Protein AF-A0A349BCU5-F1 (afdb_monomer)

Nearest PDB structures (foldseek):
  5zi9-assembly1_B  TM=9.485E-01  e=2.040E-07  Streptomyces coelicolor A3(2)
  5wq3-assembly1_C-3  TM=9.339E-01  e=3.709E-07  Corynebacterium glutamicum
  1wek-assembly1_F  TM=9.467E-01  e=5.649E-06  Thermus thermophilus
  1wek-assembly1_C  TM=9.354E-01  e=8.415E-06  Thermus thermophilus
  1wek-assembly1_E  TM=9.436E-01  e=8.993E-06  Thermus thermophilus

Radius of gyration: 13.67 Å; Cα contacts (8 Å, |Δi|>4): 87; chains: 1; bounding box: 26×41×30 Å

Foldseek 3Di:
DPPDPVVVLVCVQVVDQAEEQEQDDPVSVVSVVVQLVCVVVVVGDQHEYEDAYAVVDCRVVVVVVCCVPPCPVVVVDDPCSVVSYHYDNDD

Secondary structure (DSSP, 8-state):
---SHHHHHHHHHHH-S-EEEPS--HHHHHHHHHHHHHHHTT-S----EEEEPPTT--HHHHHHHHIIIIIITTTSS-GGGGGG-EEES--

Mean predicted aligned error: 3.05 Å

pLDDT: mean 94.65, std 5.15, range [64.88, 98.5]

Solvent-accessible surface area (backbone atoms only — not comparable to full-atom values): 5479 Å² total; per-residue (Å²): 131,83,89,46,72,67,60,52,55,51,49,58,60,71,78,45,76,55,47,77,45,61,84,69,57,70,68,50,50,53,57,50,54,52,52,52,52,29,49,76,68,65,74,45,80,87,51,60,32,33,43,40,41,56,78,92,55,56,63,61,64,53,48,52,48,48,45,49,65,54,32,34,71,64,66,75,41,60,77,71,60,64,72,62,49,44,79,42,56,77,135

Structure (mmCIF, N/CA/C/O backbone):
data_AF-A0A349BCU5-F1
#
_entry.id   AF-A0A349BCU5-F1
#
loop_
_atom_site.group_PDB
_atom_site.id
_atom_site.type_symbol
_atom_site.label_atom_id
_atom_site.label_alt_id
_atom_site.label_comp_id
_atom_site.label_asym_id
_atom_site.label_entity_id
_atom_site.label_seq_id
_atom_site.pdbx_PDB_ins_code
_atom_site.Cartn_x
_atom_site.Cartn_y
_atom_site.Cartn_z
_atom_site.occupancy
_atom_site.B_iso_or_equiv
_atom_site.auth_seq_id
_atom_site.auth_comp_id
_atom_site.auth_asym_id
_atom_site.auth_atom_id
_atom_site.pdbx_PDB_model_num
ATOM 1 N N . ALA A 1 1 ? 5.867 27.135 0.623 1.00 64.88 1 ALA A N 1
ATOM 2 C CA . ALA A 1 1 ? 6.387 25.799 0.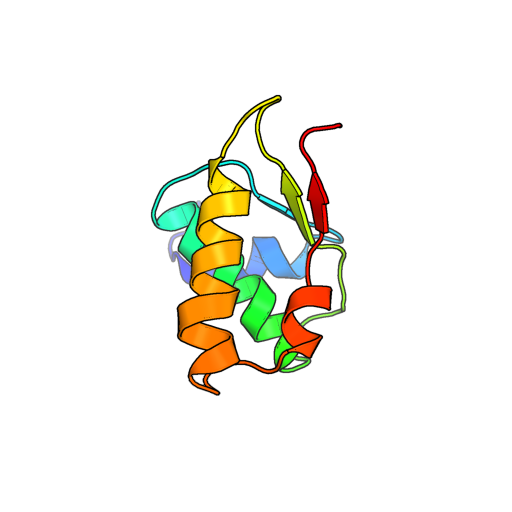988 1.00 64.88 1 ALA A CA 1
ATOM 3 C C . ALA A 1 1 ? 5.484 25.183 2.052 1.00 64.88 1 ALA A C 1
ATOM 5 O O . ALA A 1 1 ? 5.044 25.910 2.938 1.00 64.88 1 ALA A O 1
ATOM 6 N N . MET A 1 2 ? 5.175 23.886 1.962 1.00 73.62 2 MET A N 1
ATOM 7 C CA . MET A 1 2 ? 4.393 23.192 2.993 1.00 73.62 2 MET A CA 1
ATOM 8 C C . MET A 1 2 ? 5.280 22.987 4.222 1.00 73.62 2 MET A C 1
ATOM 10 O O . MET A 1 2 ? 6.279 22.281 4.152 1.00 73.62 2 MET A O 1
ATOM 14 N N . LYS A 1 3 ? 4.951 23.662 5.325 1.00 82.12 3 LYS A N 1
ATOM 15 C CA . LYS A 1 3 ? 5.787 23.695 6.536 1.00 82.12 3 LYS A CA 1
ATOM 16 C C . LYS A 1 3 ? 5.649 22.435 7.397 1.00 82.12 3 LYS A C 1
ATOM 18 O O . LYS A 1 3 ? 6.547 22.132 8.173 1.00 82.12 3 LYS A O 1
ATOM 23 N N . TYR A 1 4 ? 4.541 21.710 7.256 1.00 88.50 4 TYR A N 1
ATOM 24 C CA . TYR A 1 4 ? 4.235 20.538 8.066 1.00 88.50 4 TYR A CA 1
ATOM 25 C C . TYR A 1 4 ? 4.027 19.302 7.197 1.00 88.50 4 TYR A C 1
ATOM 27 O O . TYR A 1 4 ? 3.331 19.349 6.181 1.00 88.50 4 TYR A O 1
ATOM 35 N N . PHE A 1 5 ? 4.610 18.186 7.635 1.00 86.81 5 PHE A N 1
ATOM 36 C CA . PHE A 1 5 ? 4.578 16.909 6.925 1.00 86.81 5 PHE A CA 1
ATOM 37 C C . PHE A 1 5 ? 3.147 16.407 6.674 1.00 86.81 5 PHE A C 1
ATOM 39 O O . PHE A 1 5 ? 2.814 16.034 5.552 1.00 86.81 5 PHE A O 1
ATOM 46 N N . PHE A 1 6 ? 2.262 16.510 7.672 1.00 89.75 6 PHE A N 1
ATOM 47 C CA . PHE A 1 6 ? 0.867 16.075 7.541 1.00 89.75 6 PHE A CA 1
ATOM 48 C C . PHE A 1 6 ? 0.093 16.854 6.470 1.00 89.75 6 PHE A C 1
ATOM 50 O O . PHE A 1 6 ? -0.785 16.303 5.816 1.00 89.75 6 PHE A O 1
ATOM 57 N N . THR A 1 7 ? 0.413 18.137 6.253 1.00 90.94 7 THR A N 1
ATOM 58 C CA . THR A 1 7 ? -0.280 18.931 5.232 1.00 90.94 7 THR A CA 1
ATOM 59 C C . THR A 1 7 ? 0.058 18.403 3.841 1.00 90.94 7 THR A C 1
ATOM 61 O O . THR A 1 7 ? -0.819 18.362 2.983 1.00 90.94 7 THR A O 1
ATOM 64 N N . ARG A 1 8 ? 1.305 17.957 3.620 1.00 91.06 8 ARG A N 1
ATOM 65 C CA . ARG A 1 8 ? 1.728 17.332 2.357 1.00 91.06 8 ARG A CA 1
ATOM 66 C C . ARG A 1 8 ? 0.961 16.039 2.092 1.00 91.06 8 ARG A C 1
ATOM 68 O O . ARG A 1 8 ? 0.427 15.882 1.000 1.00 91.06 8 ARG A O 1
ATOM 75 N N . LYS A 1 9 ? 0.862 15.170 3.099 1.00 91.38 9 LYS A N 1
ATOM 76 C CA . LYS A 1 9 ? 0.108 13.910 3.023 1.00 91.38 9 LYS A CA 1
ATOM 77 C C . LYS A 1 9 ? -1.370 14.142 2.718 1.00 91.38 9 LYS A C 1
ATOM 79 O O . LYS A 1 9 ? -1.910 13.557 1.785 1.00 91.38 9 LYS A O 1
ATOM 84 N N . LEU A 1 10 ? -1.989 15.099 3.414 1.00 90.69 10 LEU A N 1
ATOM 85 C CA . LEU A 1 10 ? -3.382 15.469 3.170 1.00 90.69 10 LEU A CA 1
ATOM 86 C C . LEU A 1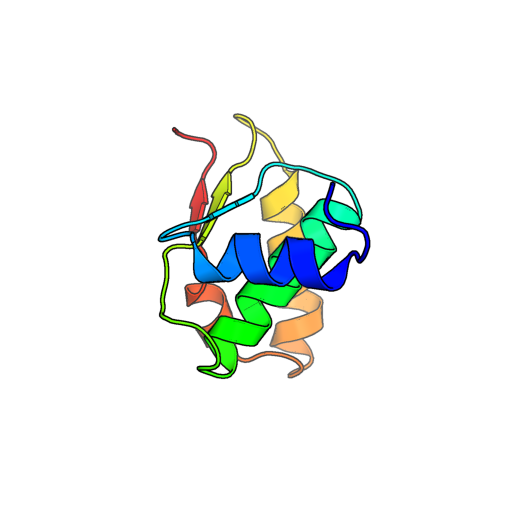 10 ? -3.618 15.895 1.716 1.00 90.69 10 LEU A C 1
ATOM 88 O O . LEU A 1 10 ? -4.588 15.456 1.107 1.00 90.69 10 LEU A O 1
ATOM 92 N N . MET A 1 11 ? -2.744 16.737 1.154 1.00 90.75 11 MET A N 1
ATOM 93 C CA . MET A 1 11 ? -2.890 17.184 -0.235 1.00 90.75 11 MET A CA 1
ATOM 94 C C . MET A 1 11 ? -2.672 16.047 -1.236 1.00 90.75 11 MET A C 1
ATOM 96 O O . MET A 1 11 ? -3.420 15.968 -2.206 1.00 90.75 11 MET A O 1
ATOM 100 N N . LEU A 1 12 ? -1.710 15.149 -0.985 1.00 89.19 12 LEU A N 1
ATOM 101 C CA . LEU A 1 12 ? -1.484 13.965 -1.819 1.00 89.19 12 LEU A CA 1
ATOM 102 C C . LEU A 1 12 ? -2.758 13.121 -1.929 1.00 89.19 12 LEU A C 1
ATOM 104 O O . LEU A 1 12 ? -3.159 12.767 -3.033 1.00 89.19 12 LEU A O 1
ATOM 108 N N . VAL A 1 13 ? -3.419 12.841 -0.803 1.00 91.06 13 VAL A N 1
ATOM 109 C CA . VAL A 1 13 ? -4.643 12.029 -0.796 1.00 91.06 13 VAL A CA 1
ATOM 110 C C . VAL A 1 13 ? -5.824 12.789 -1.396 1.00 91.06 13 VAL A C 1
ATOM 112 O O . VAL A 1 13 ? -6.557 12.249 -2.219 1.00 91.06 13 VAL A O 1
ATOM 115 N N . LYS A 1 14 ? -6.021 14.046 -0.986 1.00 88.62 14 LYS A N 1
ATOM 116 C CA . LYS A 1 14 ? -7.202 14.837 -1.351 1.00 88.62 14 LYS A CA 1
ATOM 117 C C . LYS A 1 14 ? -7.271 15.149 -2.847 1.00 88.62 14 LYS A C 1
ATOM 119 O O . LYS A 1 14 ? -8.361 15.128 -3.419 1.00 88.62 14 LYS A O 1
ATOM 124 N N . GLU A 1 15 ? -6.135 15.466 -3.458 1.00 91.56 15 GLU A N 1
ATOM 125 C CA . GLU A 1 15 ? -6.085 15.943 -4.844 1.00 91.56 15 GLU A CA 1
ATOM 126 C C . GLU A 1 15 ? -5.868 14.812 -5.866 1.00 91.56 15 GLU A C 1
ATOM 128 O O . GLU A 1 15 ? -5.940 15.051 -7.070 1.00 91.56 15 GLU A O 1
ATOM 133 N N . SER A 1 16 ? -5.645 13.574 -5.414 1.00 93.44 16 SER A N 1
ATOM 134 C CA . SER A 1 16 ? -5.384 12.429 -6.295 1.00 93.44 16 SER A CA 1
ATOM 135 C C . SER A 1 16 ? -6.636 11.590 -6.557 1.00 93.44 16 SER A C 1
ATOM 137 O O . SER A 1 16 ? -7.541 11.488 -5.728 1.00 93.44 16 SER A O 1
ATOM 139 N N . LYS A 1 17 ? -6.685 10.966 -7.739 1.00 94.19 17 LYS A N 1
ATOM 140 C CA . LYS A 1 17 ? -7.739 10.015 -8.150 1.00 94.19 17 LYS A CA 1
ATOM 141 C C . LYS A 1 17 ? -7.234 8.586 -8.324 1.00 94.19 17 LYS A C 1
ATOM 143 O O . LYS A 1 17 ? -8.017 7.713 -8.665 1.00 94.19 17 LYS A O 1
ATOM 148 N N . GLY A 1 18 ? -5.948 8.365 -8.096 1.00 95.81 18 GLY A N 1
ATOM 149 C CA . GLY A 1 18 ? -5.265 7.086 -8.193 1.00 95.81 18 GLY A CA 1
ATOM 150 C C . GLY A 1 18 ? -3.831 7.254 -7.714 1.00 95.81 18 GLY A C 1
ATOM 151 O O . GLY A 1 18 ? -3.316 8.376 -7.687 1.00 95.81 18 GLY A O 1
ATOM 152 N N . PHE A 1 19 ? -3.208 6.153 -7.316 1.00 97.31 19 PHE A N 1
ATOM 153 C CA . PHE A 1 19 ? -1.875 6.151 -6.725 1.00 97.31 19 PHE A CA 1
ATOM 154 C C . PHE A 1 19 ? -1.021 5.072 -7.371 1.00 97.31 19 PHE A C 1
ATOM 156 O O . PHE A 1 19 ? -1.492 3.961 -7.599 1.00 97.31 19 PHE A O 1
ATOM 163 N N . VAL A 1 20 ? 0.241 5.402 -7.632 1.00 98.00 20 VAL A N 1
ATOM 164 C CA . VAL A 1 20 ? 1.255 4.446 -8.075 1.00 9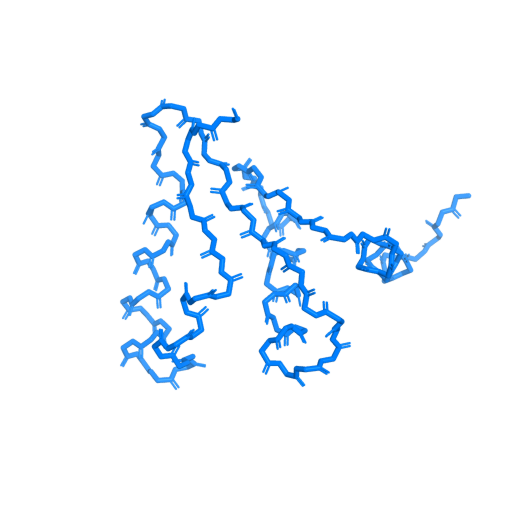8.00 20 VAL A CA 1
ATOM 165 C C . VAL A 1 20 ? 2.423 4.525 -7.101 1.00 98.00 20 VAL A C 1
ATOM 167 O O . VAL A 1 20 ? 3.036 5.583 -6.958 1.00 98.00 20 VAL A O 1
ATOM 170 N N . ALA A 1 21 ? 2.716 3.422 -6.419 1.00 97.94 21 ALA A N 1
ATOM 171 C CA . ALA A 1 21 ? 3.857 3.292 -5.528 1.00 97.94 21 ALA A CA 1
ATOM 172 C C . ALA A 1 21 ? 4.955 2.478 -6.224 1.00 97.94 21 ALA A C 1
ATOM 174 O O . ALA A 1 21 ? 4.766 1.313 -6.566 1.00 97.94 21 ALA A O 1
ATOM 175 N N . LEU A 1 22 ? 6.109 3.111 -6.423 1.00 98.06 22 LEU A N 1
ATOM 176 C CA . LEU A 1 22 ? 7.332 2.480 -6.925 1.00 98.06 22 LEU A CA 1
ATOM 177 C C . LEU A 1 22 ? 8.142 1.882 -5.762 1.00 98.06 22 LEU A C 1
ATOM 179 O O . LEU A 1 22 ? 7.944 2.313 -4.623 1.00 98.06 22 LEU A O 1
ATOM 183 N N . PRO A 1 23 ? 9.098 0.963 -6.003 1.00 98.19 23 PRO A N 1
ATOM 184 C CA . PRO A 1 23 ? 9.988 0.469 -4.958 1.00 98.19 23 PRO A CA 1
ATOM 185 C C . PRO A 1 23 ? 10.698 1.627 -4.249 1.00 98.19 23 PRO A C 1
ATOM 187 O O . PRO A 1 23 ? 11.305 2.490 -4.887 1.00 98.19 23 PRO A O 1
ATOM 190 N N . GLY A 1 24 ? 10.616 1.663 -2.919 1.00 97.44 24 GLY A N 1
ATOM 191 C CA . GLY A 1 24 ? 11.089 2.808 -2.145 1.00 97.44 24 GLY A CA 1
ATOM 192 C C . GLY A 1 24 ? 11.497 2.485 -0.711 1.00 97.44 24 GLY A C 1
ATOM 193 O O . GLY A 1 24 ? 11.570 1.331 -0.292 1.00 97.44 24 GLY A O 1
ATOM 194 N N . GLY A 1 25 ? 11.813 3.531 0.050 1.00 97.31 25 GLY A N 1
ATOM 195 C CA . GLY A 1 25 ? 12.178 3.425 1.465 1.00 97.31 25 GLY A CA 1
ATOM 196 C C . GLY A 1 25 ? 10.990 3.648 2.403 1.00 97.31 25 GLY A C 1
ATOM 197 O O . GLY A 1 25 ? 9.829 3.512 2.019 1.00 97.31 25 GLY A O 1
ATOM 198 N N . PHE A 1 26 ? 11.281 4.073 3.635 1.00 97.69 26 PHE A N 1
ATOM 199 C CA . PHE A 1 26 ? 10.256 4.313 4.657 1.00 97.69 26 PHE A CA 1
ATOM 200 C C . PHE A 1 26 ? 9.214 5.363 4.270 1.00 97.69 26 PHE A C 1
ATOM 202 O O . PHE A 1 26 ? 8.059 5.202 4.629 1.00 97.69 26 PHE A O 1
ATOM 209 N N . GLY A 1 27 ? 9.585 6.405 3.518 1.00 96.25 27 GLY A N 1
ATOM 210 C CA . GLY A 1 27 ? 8.625 7.424 3.079 1.00 96.25 27 GLY A CA 1
ATOM 211 C C . GLY A 1 27 ? 7.551 6.859 2.145 1.00 96.25 27 GLY A C 1
ATOM 212 O O . GLY A 1 27 ? 6.372 7.132 2.328 1.00 96.25 27 GLY A O 1
ATOM 213 N N . THR A 1 28 ? 7.954 6.014 1.192 1.00 96.75 28 THR A N 1
ATOM 214 C CA . THR A 1 28 ? 7.022 5.326 0.292 1.00 96.75 28 THR A CA 1
ATOM 215 C C . THR A 1 28 ? 6.119 4.377 1.064 1.00 96.75 28 THR A C 1
ATOM 217 O O . THR A 1 28 ? 4.915 4.360 0.831 1.00 96.75 28 THR A O 1
ATOM 220 N N . GLN A 1 29 ? 6.683 3.607 1.999 1.00 96.94 29 GLN A N 1
ATOM 221 C CA . GLN A 1 29 ? 5.894 2.687 2.816 1.00 96.94 29 GLN A CA 1
ATOM 222 C C . GLN A 1 29 ? 4.901 3.435 3.709 1.00 96.94 29 GLN A C 1
ATOM 224 O O . GLN A 1 29 ? 3.741 3.051 3.758 1.00 96.94 29 GLN A O 1
ATOM 229 N N . ASP A 1 30 ? 5.320 4.524 4.351 1.00 97.06 30 ASP A N 1
ATOM 230 C CA . ASP A 1 30 ? 4.463 5.384 5.173 1.00 97.06 30 ASP A CA 1
ATOM 231 C C . ASP A 1 30 ? 3.264 5.925 4.375 1.00 97.06 30 ASP A C 1
ATOM 233 O O . ASP A 1 30 ? 2.117 5.746 4.784 1.00 97.06 30 ASP A O 1
ATOM 237 N N . GLU A 1 31 ? 3.504 6.500 3.192 1.00 95.94 31 GLU A N 1
ATOM 238 C CA . GLU A 1 31 ? 2.422 6.969 2.314 1.00 95.94 31 GLU A CA 1
ATOM 239 C C . GLU A 1 31 ? 1.526 5.806 1.834 1.00 95.94 31 GLU A C 1
ATOM 241 O O . GLU A 1 31 ? 0.304 5.938 1.808 1.00 95.94 31 GLU A O 1
ATOM 246 N N . THR A 1 32 ? 2.105 4.643 1.524 1.00 96.12 32 THR A N 1
ATOM 247 C CA . THR A 1 32 ? 1.366 3.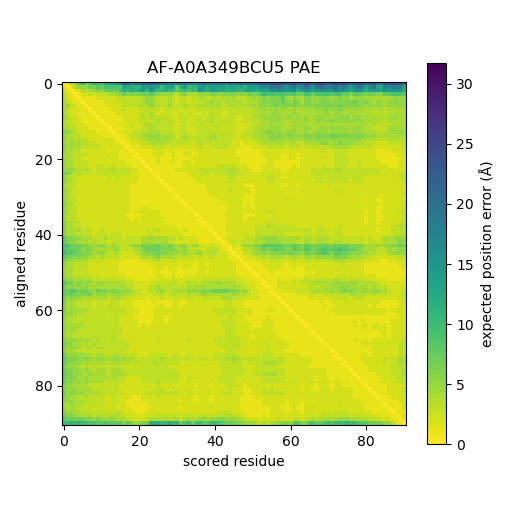459 1.045 1.00 96.12 32 THR A CA 1
ATOM 248 C C . THR A 1 32 ? 0.459 2.863 2.131 1.00 96.12 32 THR A C 1
ATOM 250 O O . THR A 1 32 ? -0.719 2.607 1.884 1.00 96.12 32 THR A O 1
ATOM 253 N N . PHE A 1 33 ? 0.959 2.692 3.358 1.00 95.81 33 PHE A N 1
ATOM 254 C CA . PHE A 1 33 ? 0.157 2.197 4.482 1.00 95.81 33 PHE A CA 1
ATOM 255 C C . PHE A 1 33 ? -0.927 3.192 4.907 1.00 95.81 33 PHE A C 1
ATOM 257 O O . PHE A 1 33 ? -2.029 2.774 5.277 1.00 95.81 33 PHE A O 1
ATOM 264 N N . GLU A 1 34 ? -0.652 4.498 4.828 1.00 95.38 34 GLU A N 1
ATOM 265 C CA . GLU A 1 34 ? -1.664 5.526 5.077 1.00 95.38 34 GLU A CA 1
ATOM 266 C C . GLU A 1 34 ? -2.815 5.419 4.067 1.00 95.38 34 GLU A C 1
ATOM 268 O O . GLU A 1 34 ? -3.979 5.423 4.471 1.00 95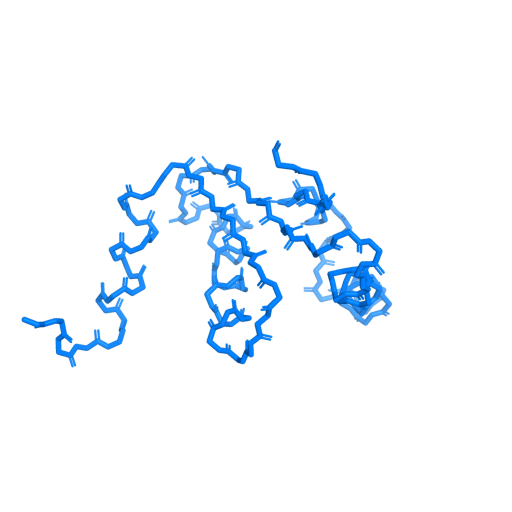.38 34 GLU A O 1
ATOM 273 N N . LEU A 1 35 ? -2.511 5.231 2.776 1.00 94.94 35 LEU A N 1
ATOM 274 C CA . LEU A 1 35 ? -3.528 5.019 1.741 1.00 94.94 35 LEU A CA 1
ATOM 275 C C . LEU A 1 35 ? -4.394 3.789 2.025 1.00 94.94 35 LEU A C 1
ATOM 277 O O . LEU A 1 35 ? -5.622 3.900 2.012 1.00 94.94 35 LEU A O 1
ATOM 281 N N . PHE A 1 36 ? -3.777 2.646 2.333 1.00 95.62 36 PHE A N 1
ATOM 282 C CA . PHE A 1 36 ? -4.514 1.417 2.640 1.00 95.62 36 PHE A CA 1
ATOM 283 C C . PHE A 1 36 ? -5.403 1.571 3.867 1.00 95.62 36 PHE A C 1
ATOM 285 O O . PHE A 1 36 ? -6.578 1.221 3.817 1.00 95.62 36 PHE A O 1
ATOM 292 N N . THR A 1 37 ? -4.890 2.183 4.935 1.00 96.00 37 THR A N 1
ATOM 293 C CA . THR A 1 37 ? -5.669 2.419 6.158 1.00 96.00 37 THR A CA 1
ATOM 294 C C . THR A 1 37 ? -6.864 3.337 5.887 1.00 96.00 37 THR A C 1
ATOM 296 O O . THR A 1 37 ? -7.970 3.092 6.374 1.00 96.00 37 THR A O 1
ATOM 299 N N . LEU A 1 38 ? -6.682 4.395 5.089 1.00 95.19 38 LEU A N 1
ATOM 300 C CA . LEU A 1 38 ? -7.765 5.318 4.740 1.00 95.19 38 LEU A CA 1
ATOM 301 C C . LEU A 1 38 ? -8.855 4.645 3.899 1.00 95.19 38 LEU A C 1
ATOM 303 O O . LEU A 1 38 ? -10.037 4.906 4.133 1.00 95.19 38 LEU A O 1
ATOM 307 N N . GLN A 1 39 ? -8.479 3.773 2.962 1.00 93.19 39 GLN A N 1
ATOM 308 C CA . GLN A 1 39 ? -9.441 3.024 2.151 1.00 93.19 39 GLN A CA 1
ATOM 309 C C . GLN A 1 39 ? -10.166 1.957 2.969 1.00 93.19 39 GLN A C 1
ATOM 311 O O . GLN A 1 39 ? -11.395 1.924 2.966 1.00 93.19 39 GLN A O 1
ATOM 316 N N . GLN A 1 40 ? -9.422 1.164 3.742 1.00 94.06 40 GLN A N 1
ATOM 317 C CA . GLN A 1 40 ? -9.953 0.134 4.637 1.00 94.06 40 GLN A CA 1
ATOM 318 C C . GLN A 1 40 ? -10.990 0.707 5.618 1.00 94.06 40 GLN A C 1
ATOM 320 O O . GLN A 1 40 ? -12.023 0.097 5.880 1.00 94.06 40 GLN A O 1
ATOM 325 N N . THR A 1 41 ? -10.741 1.907 6.150 1.00 94.69 41 THR A N 1
ATOM 326 C CA . THR A 1 41 ? -11.628 2.564 7.128 1.00 94.69 41 THR A CA 1
ATOM 327 C C . THR A 1 41 ? -12.709 3.453 6.502 1.00 94.69 41 THR A C 1
ATOM 329 O O . THR A 1 41 ? -13.480 4.088 7.231 1.00 94.69 41 THR A O 1
ATOM 332 N N . GLY A 1 42 ? -12.772 3.540 5.168 1.00 92.56 42 GLY A N 1
ATOM 333 C CA . GLY A 1 42 ? -13.722 4.395 4.448 1.00 92.56 42 GLY A CA 1
ATOM 334 C C . GLY A 1 42 ? -13.535 5.893 4.719 1.00 92.56 42 GLY A C 1
ATOM 335 O O . GLY A 1 42 ? -14.497 6.663 4.680 1.00 92.56 42 GLY A O 1
ATOM 336 N N . LYS A 1 43 ? -12.312 6.318 5.058 1.00 92.00 43 LYS A N 1
ATOM 337 C CA . LYS A 1 43 ? -11.960 7.715 5.372 1.00 92.00 43 LYS A CA 1
ATOM 338 C C . LYS A 1 43 ? -11.434 8.496 4.169 1.00 92.00 43 LYS A C 1
ATOM 340 O O . LYS A 1 43 ? -11.231 9.704 4.281 1.00 92.00 43 LYS A O 1
ATOM 345 N N . SER A 1 44 ? -11.261 7.841 3.027 1.00 89.56 44 SER A N 1
ATOM 346 C CA . SER A 1 44 ? -10.990 8.472 1.736 1.00 89.56 44 SER A CA 1
ATOM 347 C C . SER A 1 44 ? -11.983 7.996 0.677 1.00 89.56 44 SER A C 1
ATOM 349 O O . SER A 1 44 ? -12.656 6.977 0.831 1.00 89.56 44 SER A O 1
ATOM 351 N N . VAL A 1 45 ? -12.093 8.761 -0.412 1.00 87.12 45 VAL A N 1
ATOM 352 C CA . VAL A 1 45 ? -12.809 8.300 -1.605 1.00 87.12 45 VAL A CA 1
ATOM 353 C C . VAL A 1 45 ? -12.020 7.123 -2.195 1.00 87.12 45 VAL A C 1
ATOM 355 O O . VAL A 1 45 ? -10.807 7.271 -2.368 1.00 87.12 45 VAL A O 1
ATOM 358 N N . PRO A 1 46 ? -12.666 5.985 -2.518 1.00 87.31 46 PRO A N 1
ATOM 359 C CA . PRO A 1 46 ? -11.990 4.864 -3.156 1.00 87.31 46 PRO A CA 1
ATOM 360 C C . PRO A 1 46 ? -11.253 5.305 -4.423 1.00 87.31 46 PRO A C 1
ATOM 362 O O . PRO A 1 46 ? -11.807 6.019 -5.261 1.00 87.31 46 PRO A O 1
ATOM 365 N N . ALA A 1 47 ? -10.000 4.882 -4.546 1.00 92.62 47 ALA A N 1
ATOM 366 C CA . ALA A 1 47 ? -9.130 5.205 -5.668 1.00 92.62 47 ALA A CA 1
ATOM 367 C C . ALA A 1 47 ? -8.243 3.992 -5.984 1.00 92.62 47 ALA A C 1
ATOM 369 O O . ALA A 1 47 ? -7.815 3.310 -5.055 1.00 92.62 47 ALA A O 1
ATOM 370 N N . PRO A 1 48 ? -7.936 3.701 -7.254 1.00 96.06 48 PRO A N 1
ATOM 371 C CA . PRO A 1 48 ? -7.013 2.626 -7.591 1.00 96.06 48 PRO A CA 1
ATOM 372 C C . PRO A 1 48 ? -5.628 2.882 -6.983 1.00 96.06 48 PRO A C 1
ATOM 374 O O . PRO A 1 48 ? -5.088 3.986 -7.105 1.00 96.06 48 PRO A O 1
ATOM 377 N N . VAL A 1 49 ? -5.053 1.855 -6.355 1.00 97.62 49 VAL A N 1
ATOM 378 C CA . VAL A 1 49 ? -3.664 1.852 -5.884 1.00 97.62 49 VAL A CA 1
ATOM 379 C C . VAL A 1 49 ? -2.890 0.776 -6.635 1.00 97.62 49 VAL A C 1
ATOM 381 O O . VAL A 1 49 ? -3.245 -0.402 -6.600 1.00 97.62 49 VAL A O 1
ATOM 384 N N . VAL A 1 50 ? -1.827 1.186 -7.319 1.00 98.31 50 VAL A N 1
ATOM 385 C CA . VAL A 1 50 ? -0.932 0.303 -8.064 1.00 98.31 50 VAL A CA 1
ATOM 386 C C . VAL A 1 50 ? 0.420 0.267 -7.367 1.00 98.31 50 VAL A C 1
ATOM 388 O O . VAL A 1 50 ? 1.053 1.297 -7.155 1.00 98.31 50 VAL A O 1
ATOM 391 N N . LEU A 1 51 ? 0.870 -0.929 -7.023 1.00 98.44 51 LEU A N 1
ATOM 392 C CA . LEU A 1 51 ? 2.225 -1.212 -6.580 1.00 98.44 51 LEU A CA 1
ATOM 393 C C . LEU A 1 51 ? 3.020 -1.624 -7.821 1.00 98.44 51 LEU A C 1
ATOM 395 O O . LEU A 1 51 ? 2.983 -2.782 -8.239 1.00 98.44 51 LEU A O 1
ATOM 399 N N . LEU A 1 52 ? 3.655 -0.643 -8.459 1.00 98.50 52 LEU A N 1
ATOM 400 C CA . LEU A 1 52 ? 4.393 -0.839 -9.702 1.00 98.50 52 LEU A CA 1
ATOM 401 C C . LEU A 1 52 ? 5.822 -1.247 -9.357 1.00 98.50 52 LEU A C 1
ATOM 403 O O . LEU A 1 52 ? 6.527 -0.485 -8.696 1.00 98.50 52 LEU A O 1
ATOM 407 N N . ASP A 1 53 ? 6.235 -2.442 -9.759 1.00 97.94 53 ASP A N 1
ATOM 408 C CA . ASP A 1 53 ? 7.615 -2.912 -9.633 1.00 97.94 53 ASP A CA 1
ATOM 409 C C . ASP A 1 53 ? 8.406 -2.623 -10.921 1.00 97.94 53 ASP A C 1
ATOM 411 O O . ASP A 1 53 ? 7.859 -2.168 -11.926 1.00 97.94 53 ASP A O 1
ATOM 415 N N . ILE A 1 54 ? 9.714 -2.872 -10.892 1.00 95.38 54 ILE A N 1
ATOM 416 C CA . ILE A 1 54 ? 10.517 -2.949 -12.119 1.00 95.38 54 ILE A CA 1
ATOM 417 C C . ILE A 1 54 ? 10.328 -4.327 -12.776 1.00 95.38 54 ILE A C 1
ATOM 419 O O . ILE A 1 54 ? 10.104 -5.297 -12.050 1.00 95.38 54 ILE A O 1
ATOM 423 N N . PRO A 1 55 ? 10.487 -4.470 -14.106 1.00 95.69 55 PRO A N 1
ATOM 424 C CA . PRO A 1 55 ? 10.443 -5.778 -14.759 1.00 95.69 55 PRO A CA 1
ATOM 425 C C . PRO A 1 55 ? 11.410 -6.783 -14.122 1.00 95.69 55 PRO A C 1
ATOM 427 O O . PRO A 1 55 ? 12.617 -6.534 -14.037 1.00 95.69 55 PRO A O 1
ATOM 430 N N . GLY A 1 56 ? 10.875 -7.914 -13.651 1.00 93.75 56 GLY A N 1
ATOM 431 C CA . GLY A 1 56 ? 11.639 -8.932 -12.911 1.00 93.75 56 GLY A CA 1
ATOM 432 C C . GLY A 1 56 ? 12.029 -8.544 -11.475 1.00 93.75 56 GLY A C 1
ATOM 433 O O . GLY A 1 56 ? 12.802 -9.257 -10.829 1.00 93.75 56 GLY A O 1
ATOM 434 N N . GLY A 1 57 ? 11.511 -7.426 -10.971 1.00 96.38 57 GLY A N 1
ATOM 435 C CA . GLY A 1 57 ? 11.661 -6.976 -9.596 1.00 96.38 57 GLY A CA 1
ATOM 436 C C . GLY A 1 57 ? 10.917 -7.870 -8.607 1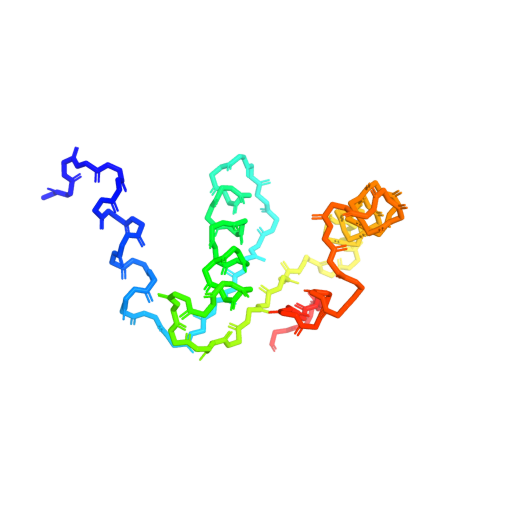.00 96.38 57 GLY A C 1
ATOM 437 O O . GLY A 1 57 ? 9.945 -8.554 -8.931 1.00 96.38 57 GLY A O 1
ATOM 438 N N . THR A 1 58 ? 11.406 -7.890 -7.370 1.00 97.88 58 THR A N 1
ATOM 439 C CA . THR A 1 58 ? 10.825 -8.700 -6.290 1.00 97.88 58 THR A CA 1
ATOM 440 C C . THR A 1 58 ? 10.387 -7.863 -5.100 1.00 97.88 58 THR A C 1
ATOM 442 O O . THR A 1 58 ? 10.142 -8.418 -4.026 1.00 97.88 58 THR A O 1
ATOM 445 N N . TYR A 1 59 ? 10.359 -6.537 -5.234 1.00 98.31 59 TYR A N 1
ATOM 446 C CA . TYR A 1 59 ? 10.133 -5.643 -4.107 1.00 98.31 59 TYR A CA 1
ATOM 447 C C . TYR A 1 59 ? 8.711 -5.827 -3.580 1.00 98.31 59 TYR A C 1
ATOM 449 O O . TYR A 1 59 ? 8.513 -6.217 -2.423 1.00 98.31 59 TYR A O 1
ATOM 457 N N . TRP A 1 60 ? 7.719 -5.632 -4.450 1.00 98.12 60 TRP A N 1
ATOM 458 C CA . TRP A 1 60 ? 6.320 -5.695 -4.044 1.00 98.12 60 TRP A CA 1
ATOM 459 C C . TRP A 1 60 ? 5.850 -7.127 -3.826 1.00 98.12 60 TRP A C 1
ATOM 461 O O . TRP A 1 60 ? 5.082 -7.373 -2.903 1.00 98.12 60 TRP A O 1
ATOM 471 N N . SER A 1 61 ? 6.366 -8.101 -4.579 1.00 97.69 61 SER A N 1
ATOM 472 C CA . SER A 1 61 ? 6.054 -9.516 -4.330 1.00 97.69 61 SER A CA 1
ATOM 473 C C . SER A 1 61 ? 6.584 -10.002 -2.973 1.00 97.69 61 SER A C 1
ATOM 475 O O . SER A 1 61 ? 5.865 -10.698 -2.252 1.00 97.69 61 SER A O 1
ATOM 477 N N . SER A 1 62 ? 7.788 -9.582 -2.566 1.00 98.12 62 SER A N 1
ATOM 478 C CA . SER A 1 62 ? 8.326 -9.885 -1.229 1.00 98.12 62 SER A CA 1
ATOM 479 C C . SER A 1 62 ? 7.533 -9.194 -0.122 1.00 98.12 62 SER A C 1
ATOM 481 O O . SER A 1 62 ? 7.273 -9.802 0.917 1.00 98.12 62 SER A O 1
ATOM 483 N N . TRP A 1 63 ? 7.117 -7.947 -0.346 1.00 98.00 63 TRP A N 1
ATOM 484 C CA . TRP A 1 63 ? 6.270 -7.209 0.589 1.00 98.00 63 TRP A CA 1
ATOM 485 C C . TRP A 1 63 ? 4.877 -7.844 0.726 1.00 98.00 63 TRP A C 1
ATOM 487 O O . TRP A 1 63 ? 4.410 -8.062 1.841 1.00 98.00 63 TRP A O 1
ATOM 497 N N . VAL A 1 64 ? 4.239 -8.242 -0.380 1.00 98.06 64 VAL A N 1
ATOM 498 C CA . VAL A 1 64 ? 2.938 -8.937 -0.359 1.00 98.06 64 VAL A CA 1
ATOM 499 C C . VAL A 1 64 ? 3.039 -10.270 0.373 1.00 98.06 64 VAL A C 1
ATOM 501 O O . VAL A 1 64 ? 2.110 -10.643 1.090 1.00 98.06 64 VAL A O 1
ATOM 504 N N . ARG A 1 65 ? 4.159 -10.988 0.227 1.00 98.44 65 ARG A N 1
ATOM 505 C CA . ARG A 1 65 ? 4.409 -12.201 1.011 1.00 98.44 65 ARG A CA 1
ATOM 506 C C . ARG A 1 65 ? 4.411 -11.895 2.510 1.00 98.44 65 ARG A C 1
ATOM 508 O O . ARG A 1 65 ? 3.677 -12.555 3.232 1.00 98.44 65 ARG A O 1
ATOM 515 N N . PHE A 1 66 ? 5.130 -10.860 2.952 1.00 98.06 66 PHE A N 1
ATOM 516 C CA . PHE A 1 66 ? 5.090 -10.405 4.349 1.00 98.06 66 PHE A CA 1
ATOM 517 C C . PHE A 1 66 ? 3.663 -10.062 4.806 1.00 98.06 66 PHE A C 1
ATOM 519 O O . PHE A 1 66 ? 3.232 -10.521 5.859 1.00 98.06 66 PHE A O 1
ATOM 526 N N . VAL A 1 67 ? 2.889 -9.322 4.004 1.00 97.75 67 VAL A N 1
ATOM 527 C CA . VAL A 1 67 ? 1.496 -8.992 4.354 1.00 97.75 67 VAL A CA 1
ATOM 528 C C . VAL A 1 67 ? 0.649 -10.251 4.535 1.00 97.75 67 VAL A C 1
ATOM 530 O O . VAL A 1 67 ? -0.113 -10.342 5.493 1.00 97.75 67 VAL A O 1
ATOM 533 N N . LYS A 1 68 ? 0.786 -11.240 3.651 1.00 98.31 68 LYS A N 1
ATOM 534 C CA . LYS A 1 68 ? 0.041 -12.502 3.748 1.00 98.31 68 LYS A CA 1
ATOM 535 C C . LYS A 1 68 ? 0.460 -13.335 4.961 1.00 98.31 68 LYS A C 1
ATOM 537 O O . LYS A 1 68 ? -0.402 -13.815 5.694 1.00 98.31 68 LYS A O 1
ATOM 542 N N . GLU A 1 69 ? 1.762 -13.521 5.143 1.00 98.50 69 GLU A N 1
ATOM 543 C CA . GLU A 1 69 ? 2.324 -14.423 6.152 1.00 98.50 69 GLU A CA 1
ATOM 544 C C . GLU A 1 69 ? 2.232 -13.847 7.564 1.00 98.50 69 GLU A C 1
ATOM 546 O O . GLU A 1 69 ? 1.913 -14.580 8.492 1.00 98.50 69 GLU A O 1
ATOM 551 N N . GLU A 1 70 ? 2.444 -12.543 7.729 1.00 98.31 70 GLU A N 1
ATOM 552 C CA . GLU A 1 70 ? 2.500 -11.921 9.054 1.00 98.31 70 GLU A CA 1
ATOM 553 C C . GLU A 1 70 ? 1.199 -11.196 9.403 1.00 98.31 70 GLU A C 1
ATOM 555 O O . GLU A 1 70 ? 0.671 -11.348 10.504 1.00 98.31 70 GLU A O 1
ATOM 560 N N . LEU A 1 71 ? 0.637 -10.417 8.470 1.00 97.81 71 LEU A N 1
ATOM 561 C CA . LEU A 1 71 ? -0.522 -9.575 8.784 1.00 97.81 71 LEU A CA 1
ATOM 562 C C . LEU A 1 71 ? -1.845 -10.326 8.619 1.00 97.81 71 LEU A C 1
ATOM 564 O O . LEU A 1 71 ? -2.682 -10.287 9.519 1.00 97.81 71 LEU A O 1
ATOM 568 N N . VAL A 1 72 ? -2.042 -11.021 7.497 1.00 98.00 72 VAL A N 1
ATOM 569 C CA . VAL A 1 72 ? -3.287 -11.761 7.237 1.00 98.00 72 VAL A CA 1
ATOM 570 C C . VAL A 1 72 ? -3.352 -13.015 8.104 1.00 98.00 72 VAL A C 1
ATOM 572 O O . VAL A 1 72 ? -4.337 -13.208 8.814 1.00 98.00 72 VAL A O 1
ATOM 575 N N . ALA A 1 73 ? -2.313 -13.859 8.096 1.00 98.12 73 ALA A N 1
ATOM 576 C CA . ALA A 1 73 ? -2.319 -15.080 8.908 1.00 98.12 73 ALA A CA 1
ATOM 577 C C . ALA A 1 73 ? -2.354 -14.780 10.418 1.00 98.12 73 ALA A C 1
ATOM 579 O O . ALA A 1 73 ? -2.960 -15.534 11.178 1.00 98.12 73 ALA A O 1
ATOM 580 N N . GLY A 1 74 ? -1.770 -13.652 10.842 1.00 98.00 74 GLY A N 1
ATOM 581 C CA . GLY A 1 74 ? -1.854 -13.147 12.213 1.00 98.00 74 GLY A CA 1
ATOM 582 C C . GLY A 1 74 ? -3.193 -12.494 12.582 1.00 98.00 74 GLY A C 1
ATOM 583 O O . GLY A 1 74 ? -3.380 -12.122 13.738 1.00 98.00 74 GLY A O 1
ATOM 584 N N . GLY A 1 75 ? -4.126 -12.333 11.635 1.00 97.56 75 GLY A N 1
ATOM 585 C CA . GLY A 1 75 ? -5.424 -11.688 11.865 1.00 97.56 75 GLY A CA 1
ATOM 586 C C . GLY A 1 75 ? -5.345 -10.178 12.126 1.00 97.56 75 GLY A C 1
ATOM 587 O O . GLY A 1 75 ? -6.274 -9.609 12.696 1.00 97.56 75 GLY A O 1
ATOM 588 N N . LEU A 1 76 ? -4.243 -9.529 11.737 1.00 97.44 76 LEU A N 1
ATOM 589 C CA . LEU A 1 76 ? -4.024 -8.086 11.885 1.00 97.44 76 LEU A CA 1
ATOM 590 C C . LEU A 1 76 ? -4.704 -7.277 10.772 1.00 97.44 76 LEU A C 1
ATOM 592 O O . LEU A 1 76 ? -5.059 -6.119 10.984 1.00 97.44 76 LEU A O 1
ATOM 596 N N . VAL A 1 77 ? -4.893 -7.888 9.599 1.00 96.75 77 VAL A N 1
ATOM 597 C CA . VAL A 1 77 ? -5.674 -7.351 8.474 1.00 96.75 77 VAL A CA 1
ATOM 598 C C . VAL A 1 77 ? -6.572 -8.442 7.893 1.00 96.75 77 VAL A C 1
ATOM 600 O O . VAL A 1 77 ? -6.301 -9.637 8.053 1.00 96.75 77 VAL A O 1
ATOM 603 N N . SER A 1 78 ? -7.648 -8.048 7.216 1.00 96.69 78 SER A N 1
ATOM 604 C CA . SER A 1 78 ? -8.578 -8.997 6.602 1.00 96.69 78 SER A CA 1
ATOM 605 C C . SER A 1 78 ? -7.983 -9.569 5.311 1.00 96.69 78 SER A C 1
ATOM 607 O O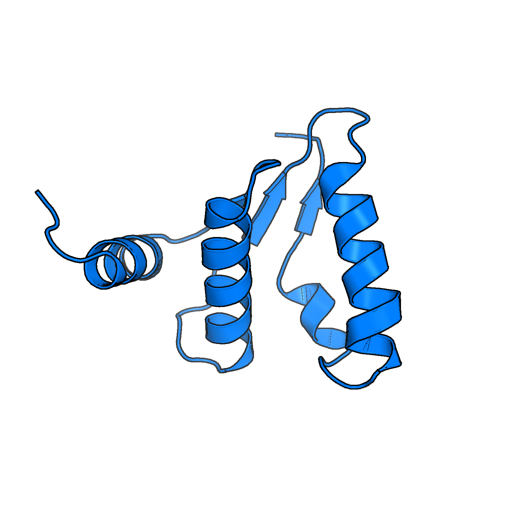 . SER A 1 78 ? -7.323 -8.839 4.573 1.00 96.69 78 SER A O 1
ATOM 609 N N . PRO A 1 79 ? -8.270 -10.831 4.942 1.00 96.88 79 PRO A N 1
ATOM 610 C CA . PRO A 1 79 ? -7.844 -11.374 3.650 1.00 96.88 79 PRO A CA 1
ATOM 611 C C . PRO A 1 79 ? -8.310 -10.533 2.448 1.00 96.88 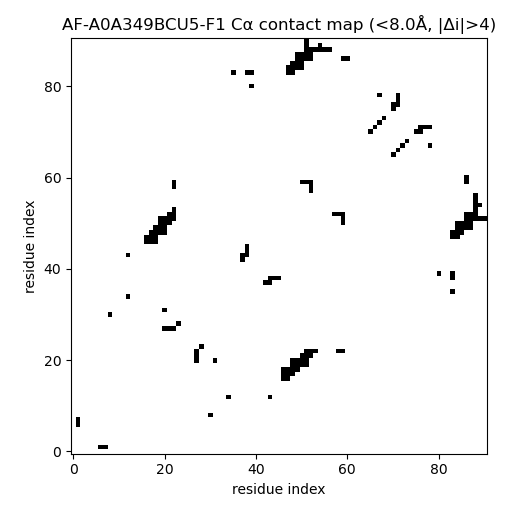79 PRO A C 1
ATOM 613 O O . PRO A 1 79 ? -7.576 -10.409 1.472 1.00 96.88 79 PRO A O 1
ATOM 616 N N . GLY A 1 80 ? -9.499 -9.925 2.544 1.00 96.50 80 GLY A N 1
ATOM 617 C CA . GLY A 1 80 ? -10.052 -9.036 1.516 1.00 96.50 80 GLY A CA 1
ATOM 618 C C . GLY A 1 80 ? -9.320 -7.698 1.376 1.00 96.50 80 GLY A C 1
ATOM 619 O O . GLY A 1 80 ? -9.441 -7.054 0.342 1.00 96.50 80 GLY A O 1
ATOM 620 N N . ASP A 1 81 ? -8.495 -7.292 2.348 1.00 95.94 81 ASP A N 1
ATOM 621 C CA . ASP A 1 81 ? -7.717 -6.048 2.240 1.00 95.94 81 ASP A CA 1
ATOM 622 C C . ASP A 1 81 ? -6.616 -6.148 1.165 1.00 95.94 81 ASP A C 1
ATOM 624 O O . ASP A 1 81 ? -6.100 -5.133 0.699 1.00 95.94 81 ASP A O 1
ATOM 628 N N . LEU A 1 82 ? -6.287 -7.362 0.703 1.00 96.25 82 LEU A N 1
ATOM 629 C CA . LEU A 1 82 ? -5.409 -7.580 -0.452 1.00 96.25 82 LEU A CA 1
ATOM 630 C C . LEU A 1 82 ? -6.033 -7.120 -1.779 1.00 96.25 82 LEU A C 1
ATOM 632 O O . LEU A 1 82 ? -5.320 -7.019 -2.773 1.00 96.25 82 LEU A O 1
ATOM 636 N N . GLU A 1 83 ? -7.337 -6.836 -1.803 1.00 95.56 83 GLU A N 1
ATOM 637 C CA . GLU A 1 83 ? -8.046 -6.297 -2.970 1.00 95.56 83 GLU A CA 1
ATOM 638 C C . GLU A 1 83 ? -7.919 -4.766 -3.078 1.00 95.56 83 GLU A C 1
ATOM 640 O O . GLU A 1 83 ? -8.315 -4.182 -4.086 1.00 95.56 83 GLU A O 1
ATOM 645 N N . LEU A 1 84 ? -7.338 -4.099 -2.070 1.00 95.69 84 LEU A N 1
ATOM 646 C CA . LEU A 1 84 ? -7.137 -2.642 -2.063 1.00 95.69 84 LEU A CA 1
ATOM 647 C C . LEU A 1 84 ? -6.073 -2.170 -3.067 1.00 95.69 84 LEU A C 1
ATOM 649 O O . LEU A 1 84 ? -5.998 -0.978 -3.370 1.00 95.69 84 LEU A O 1
ATOM 653 N N . PHE A 1 85 ? -5.237 -3.074 -3.581 1.00 97.31 85 PHE A N 1
ATOM 654 C CA . PHE A 1 85 ? -4.154 -2.729 -4.495 1.00 97.31 85 PHE A CA 1
ATOM 655 C C . PHE A 1 85 ? -3.945 -3.769 -5.591 1.00 97.31 85 PHE A C 1
ATOM 657 O O . PHE A 1 85 ? -4.304 -4.936 -5.469 1.00 97.31 85 PHE A O 1
ATOM 664 N N . THR A 1 86 ? -3.304 -3.339 -6.674 1.00 97.62 86 THR A N 1
ATOM 665 C CA . THR A 1 86 ? -2.829 -4.210 -7.756 1.00 97.62 86 THR A CA 1
ATOM 666 C C . THR A 1 86 ? -1.311 -4.145 -7.831 1.00 97.62 86 THR A C 1
ATOM 668 O O . THR A 1 86 ? -0.749 -3.056 -7.786 1.00 97.62 86 THR A O 1
ATOM 671 N N . VAL A 1 87 ? -0.642 -5.293 -7.955 1.00 98.00 87 VAL A N 1
ATOM 672 C CA . VAL A 1 87 ? 0.804 -5.365 -8.220 1.00 98.00 87 VAL A CA 1
ATOM 673 C C . VAL A 1 87 ? 1.020 -5.652 -9.702 1.00 98.00 87 VAL A C 1
ATOM 675 O O . VAL A 1 87 ? 0.397 -6.570 -10.232 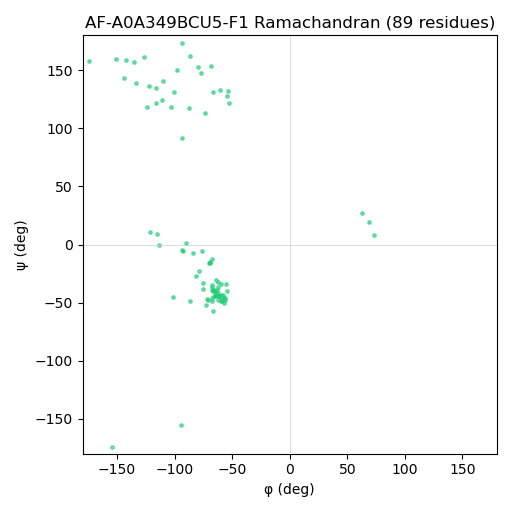1.00 98.00 87 VAL A O 1
ATOM 678 N N . THR A 1 88 ? 1.892 -4.892 -10.359 1.00 97.75 88 THR A N 1
ATOM 679 C CA . THR A 1 88 ? 2.285 -5.108 -11.762 1.00 97.75 88 THR A CA 1
ATOM 680 C C . THR A 1 88 ? 3.714 -4.614 -11.987 1.00 97.75 88 THR A C 1
ATOM 682 O O . THR A 1 88 ? 4.210 -3.810 -11.202 1.00 97.75 88 THR A O 1
ATOM 685 N N . ASP A 1 89 ? 4.377 -5.088 -13.034 1.00 96.88 89 ASP A N 1
ATOM 686 C CA . ASP A 1 89 ? 5.646 -4.561 -13.551 1.00 96.88 89 ASP A CA 1
ATOM 687 C C . ASP A 1 89 ? 5.511 -3.974 -14.973 1.00 96.88 89 ASP A C 1
ATOM 689 O O . ASP A 1 89 ? 6.507 -3.607 -15.598 1.00 96.88 89 ASP A O 1
ATOM 693 N N . ASP A 1 90 ? 4.269 -3.850 -15.454 1.00 95.06 90 ASP A N 1
ATOM 694 C CA . ASP A 1 90 ? 3.886 -3.288 -16.754 1.00 95.06 90 ASP A CA 1
ATOM 695 C C . ASP A 1 90 ? 3.167 -1.934 -16.595 1.00 95.06 90 ASP A C 1
ATOM 697 O O . ASP A 1 90 ? 2.373 -1.766 -15.660 1.00 95.06 90 ASP A O 1
ATOM 701 N N . VAL A 1 91 ? 3.460 -0.982 -17.493 1.00 88.62 91 VAL A N 1
ATOM 702 C CA . VAL A 1 91 ? 3.020 0.434 -17.441 1.00 88.62 91 VAL A CA 1
ATOM 703 C C . VAL A 1 91 ? 1.879 0.717 -18.406 1.00 88.62 91 VAL A C 1
ATOM 705 O O . VAL A 1 91 ? 2.028 0.410 -19.608 1.00 88.62 91 VAL A O 1
#

Sequence (91 aa):
AMKYFFTRKLMLVKESKGFVALPGGFGTQDETFELFTLQQTGKSVPAPVVLLDIPGGTYWSSWVRFVKEELVAGGLVSPGDLELFTVTDDV